Protein AF-A0A9W6NC97-F1 (afdb_monomer)

Mean predicted aligned error: 11.47 Å

Organism: NCBI:txid1282440

Radius of gyration: 18.19 Å; Cα contacts (8 Å, |Δi|>4): 87; chains: 1; bounding box: 51×39×44 Å

Sequence (95 aa):
MSDAPALSPIAAFASWDKDDQGRLKMWPLQAFTTALMNGEAVGLRLEIGAPPKPGEPIPALQIVLRPEQVRELANALAEAEARLADAHFAIVGRA

Nearest PDB structures (foldseek):
  8jx6-assembly1_A  TM=3.577E-01  e=6.485E-01  metagenome
  2jtm-assembly1_A  TM=4.476E-01  e=1.772E+00  Saccharolobus solfataricus
  6cqo-assembly4_H-2  TM=4.243E-01  e=1.994E+00  Saccharomyces cerevisiae S288C
  6g2h-assembly1_A  TM=6.451E-01  e=4.054E+00  Homo sapiens
  6cqo-assembly4_E  TM=3.958E-01  e=2.381E+00  Saccharomyces cerevisiae S288C

pLDDT: mean 78.15, std 15.77, range [43.12, 96.06]

Foldsee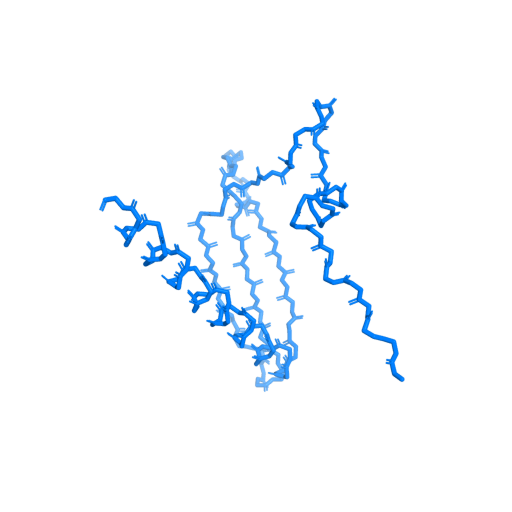k 3Di:
DDDDPDPDVVNVVQPADADPVRHHDDFDFPDWDWDDDPVFKIKIKTFTPDDDDVPDDGDIDIDIGGPVVVVVVVVVVVVVVVVVVVVVVVVVVVD

Secondary structure (DSSP, 8-state):
--------HHHHHHTS-B-TTS-B----EEEEEEEEETTTEEEEEEEE-SPPPTTSPPPEEEEEE-HHHHHHHHHHHHHHHHHHHHHHHHHHTT-

Structure (mmCIF, N/CA/C/O backbone):
data_AF-A0A9W6NC97-F1
#
_entry.id   AF-A0A9W6NC97-F1
#
loop_
_atom_site.group_PDB
_atom_site.id
_atom_site.type_symbol
_atom_site.label_atom_id
_atom_site.label_alt_id
_atom_site.label_comp_id
_atom_site.label_asym_id
_atom_site.label_entity_id
_atom_site.label_seq_id
_atom_site.pdbx_PDB_ins_code
_atom_site.Cartn_x
_atom_site.Cartn_y
_atom_site.Cartn_z
_atom_site.occupancy
_atom_site.B_iso_or_equiv
_atom_site.auth_seq_id
_atom_site.auth_comp_id
_atom_site.auth_asym_id
_atom_site.auth_atom_id
_atom_site.pdbx_PDB_model_num
ATOM 1 N N . MET A 1 1 ? 23.240 -28.626 -4.303 1.00 43.12 1 MET A N 1
ATOM 2 C CA . MET A 1 1 ? 22.314 -27.479 -4.214 1.00 43.12 1 MET A CA 1
ATOM 3 C C . MET A 1 1 ? 22.390 -26.758 -5.544 1.00 43.12 1 MET A C 1
ATOM 5 O O . MET A 1 1 ? 23.470 -26.306 -5.886 1.00 43.12 1 MET A O 1
ATOM 9 N N . SER A 1 2 ? 21.326 -26.801 -6.348 1.00 46.53 2 SER A N 1
ATOM 10 C CA . SER A 1 2 ? 21.279 -26.100 -7.634 1.00 46.53 2 SER A CA 1
ATOM 11 C C . SER A 1 2 ? 20.805 -24.682 -7.346 1.00 46.53 2 SER A C 1
ATOM 13 O O . SER A 1 2 ? 19.672 -24.520 -6.896 1.00 46.53 2 SER A O 1
ATOM 15 N N . ASP A 1 3 ? 21.663 -23.687 -7.557 1.00 48.31 3 ASP A N 1
ATOM 16 C CA . ASP A 1 3 ? 21.230 -22.295 -7.641 1.00 48.31 3 ASP A CA 1
ATOM 17 C C . ASP A 1 3 ? 20.262 -22.193 -8.820 1.00 48.31 3 ASP A C 1
ATOM 19 O O . ASP A 1 3 ? 20.625 -22.453 -9.971 1.00 48.31 3 ASP A O 1
ATOM 23 N N . ALA A 1 4 ? 18.996 -21.893 -8.536 1.00 47.50 4 ALA A N 1
ATOM 24 C CA . ALA A 1 4 ? 18.069 -21.504 -9.584 1.00 47.50 4 ALA A CA 1
ATOM 25 C C . ALA A 1 4 ? 18.595 -20.185 -10.176 1.00 47.50 4 ALA A C 1
ATOM 27 O O . ALA A 1 4 ? 18.860 -19.254 -9.410 1.00 47.50 4 ALA A O 1
ATOM 28 N N . PRO A 1 5 ? 18.792 -20.082 -11.503 1.00 50.03 5 PRO A N 1
ATOM 29 C CA . PRO A 1 5 ? 19.308 -18.860 -12.095 1.00 50.03 5 PRO A CA 1
ATOM 30 C C . PRO A 1 5 ? 18.346 -17.718 -11.774 1.00 50.03 5 PRO A C 1
ATOM 32 O O . PRO A 1 5 ? 17.143 -17.829 -12.024 1.00 50.03 5 PRO A O 1
ATOM 35 N N . ALA A 1 6 ? 18.876 -16.629 -11.210 1.00 60.22 6 ALA A N 1
ATOM 36 C CA . ALA A 1 6 ? 18.122 -15.401 -11.019 1.00 60.22 6 ALA A CA 1
ATOM 37 C C . ALA A 1 6 ? 17.503 -15.017 -12.369 1.00 60.22 6 ALA A C 1
ATOM 39 O O . ALA A 1 6 ? 18.218 -14.790 -13.349 1.00 60.22 6 ALA A O 1
ATOM 40 N N . LEU A 1 7 ? 16.170 -15.024 -12.442 1.00 48.69 7 LEU A N 1
ATOM 41 C CA . LEU A 1 7 ? 15.463 -14.658 -13.660 1.00 48.69 7 LEU A CA 1
ATOM 42 C C . LEU A 1 7 ? 15.887 -13.241 -14.042 1.00 48.69 7 LEU A C 1
ATOM 44 O O . LEU A 1 7 ? 15.836 -12.326 -13.219 1.00 48.69 7 LEU A O 1
ATOM 48 N N . SER A 1 8 ? 16.308 -13.070 -15.297 1.00 48.91 8 SER A N 1
ATOM 49 C CA . SER A 1 8 ? 16.543 -11.742 -15.862 1.00 48.91 8 SER A CA 1
ATOM 50 C C . SER A 1 8 ? 15.324 -10.859 -15.562 1.00 48.91 8 SER A C 1
ATOM 52 O O . SER A 1 8 ? 14.200 -11.350 -15.705 1.00 48.91 8 SER A O 1
ATOM 54 N N . PRO A 1 9 ? 15.494 -9.578 -15.183 1.00 53.56 9 PRO A N 1
ATOM 55 C CA . PRO A 1 9 ? 14.375 -8.674 -14.910 1.00 53.56 9 PRO A CA 1
ATOM 56 C C . PRO A 1 9 ? 13.314 -8.712 -16.019 1.00 53.56 9 PRO A C 1
ATOM 58 O O . PRO A 1 9 ? 12.121 -8.734 -15.748 1.00 53.56 9 PRO A O 1
ATOM 61 N N . ILE A 1 10 ? 13.752 -8.858 -17.273 1.00 54.97 10 ILE A N 1
ATOM 62 C CA . ILE A 1 10 ? 12.904 -8.994 -18.467 1.00 54.97 10 ILE A CA 1
ATOM 63 C C . ILE A 1 10 ? 12.004 -10.243 -18.410 1.00 54.97 10 ILE A C 1
ATOM 65 O O . ILE A 1 10 ? 10.836 -10.179 -18.787 1.00 54.97 10 ILE A O 1
ATOM 69 N N . ALA A 1 11 ? 12.513 -11.371 -17.908 1.00 51.38 11 ALA A N 1
ATOM 70 C CA . ALA A 1 11 ? 11.741 -12.601 -17.736 1.00 51.38 11 ALA A CA 1
ATOM 71 C C . ALA A 1 11 ? 10.722 -12.490 -16.588 1.00 51.38 11 ALA A C 1
ATOM 73 O O . ALA A 1 11 ? 9.638 -13.059 -16.686 1.00 51.38 11 ALA A O 1
ATOM 74 N N . ALA A 1 12 ? 11.022 -11.706 -15.545 1.00 60.50 12 ALA A N 1
ATOM 75 C CA . ALA A 1 12 ? 10.057 -11.382 -14.495 1.00 60.50 12 ALA A CA 1
ATOM 76 C C . ALA A 1 12 ? 8.949 -10.433 -14.995 1.00 60.50 12 ALA A C 1
ATOM 78 O O . ALA A 1 12 ? 7.799 -10.600 -14.610 1.00 60.50 12 ALA A O 1
ATOM 79 N N . PHE A 1 13 ? 9.246 -9.497 -15.906 1.00 60.28 13 PHE A N 1
ATOM 80 C CA . PHE A 1 13 ? 8.236 -8.624 -16.534 1.00 60.28 13 PHE A CA 1
ATOM 81 C C . PHE A 1 13 ? 7.308 -9.358 -17.519 1.00 60.28 13 PHE A C 1
ATOM 83 O O . PHE A 1 13 ? 6.179 -8.924 -17.782 1.00 60.28 13 PHE A O 1
ATOM 90 N N . ALA A 1 14 ? 7.754 -10.481 -18.086 1.00 65.75 14 ALA A N 1
ATOM 91 C CA . ALA A 1 14 ? 6.955 -11.256 -19.030 1.00 65.75 14 ALA A CA 1
ATOM 92 C C . ALA A 1 14 ? 5.674 -11.828 -18.390 1.00 65.75 14 ALA A C 1
ATOM 94 O O . ALA A 1 14 ? 4.654 -11.904 -19.077 1.00 65.75 14 ALA A O 1
ATOM 95 N N . SER A 1 15 ? 5.693 -12.142 -17.088 1.00 69.69 15 SER A N 1
ATOM 96 C CA . SER A 1 15 ? 4.554 -12.713 -16.349 1.00 69.69 15 SER A CA 1
ATOM 97 C C . SER A 1 15 ? 3.548 -11.686 -15.822 1.00 69.69 15 SER A C 1
ATOM 99 O O . SER A 1 15 ? 2.524 -12.075 -15.269 1.00 69.69 15 SER A O 1
ATOM 101 N N . TRP A 1 16 ? 3.821 -10.390 -15.971 1.00 76.94 16 TRP A N 1
ATOM 102 C CA . TRP A 1 16 ? 2.944 -9.339 -15.456 1.00 76.94 16 TRP A CA 1
ATOM 103 C C . TRP A 1 16 ? 1.748 -9.099 -16.378 1.00 76.94 16 TRP A C 1
ATOM 105 O O . TRP A 1 16 ? 1.880 -9.207 -17.605 1.00 76.94 16 TRP A O 1
ATOM 115 N N . ASP A 1 17 ? 0.618 -8.714 -15.776 1.00 76.19 17 ASP A N 1
ATOM 116 C CA . ASP A 1 17 ? -0.628 -8.393 -16.475 1.00 76.19 17 ASP A CA 1
ATOM 117 C C . ASP A 1 17 ? -0.428 -7.270 -17.499 1.00 76.19 17 ASP A C 1
ATOM 119 O O . ASP A 1 17 ? 0.167 -6.220 -17.219 1.00 76.19 17 ASP A O 1
ATOM 123 N N . LYS A 1 18 ? -0.947 -7.503 -18.707 1.00 82.56 18 LYS A N 1
ATOM 124 C CA . LYS A 1 18 ? -0.843 -6.593 -19.849 1.00 82.56 18 LYS A CA 1
ATOM 125 C C . LYS A 1 18 ? -2.225 -6.117 -20.292 1.00 82.56 18 LYS A C 1
ATOM 127 O O . LYS A 1 18 ? -3.218 -6.808 -20.083 1.00 82.56 18 LYS A O 1
ATOM 132 N N . ASP A 1 19 ? -2.288 -4.922 -20.868 1.00 79.31 19 ASP A N 1
ATOM 133 C CA . ASP A 1 19 ? -3.472 -4.439 -21.577 1.00 79.31 19 ASP A CA 1
ATOM 134 C C . ASP A 1 19 ? -3.635 -5.140 -22.938 1.00 79.31 19 ASP A C 1
ATOM 136 O O . ASP A 1 19 ? -2.774 -5.911 -23.371 1.00 79.31 19 ASP A O 1
ATOM 140 N N . ASP A 1 20 ? -4.728 -4.840 -23.641 1.00 83.31 20 ASP A N 1
ATOM 141 C CA . ASP A 1 20 ? -5.043 -5.416 -24.959 1.00 83.31 20 ASP A CA 1
ATOM 142 C C . ASP A 1 20 ? -3.999 -5.065 -26.043 1.00 83.31 20 ASP A C 1
ATOM 144 O O . ASP A 1 20 ? -4.033 -5.602 -27.149 1.00 83.31 20 ASP A O 1
ATOM 148 N N . GLN A 1 21 ? -3.061 -4.161 -25.739 1.00 79.56 21 GLN A N 1
ATOM 149 C CA . GLN A 1 21 ? -1.957 -3.741 -26.603 1.00 79.56 21 GLN A CA 1
ATOM 150 C C . GLN A 1 21 ? -0.604 -4.322 -26.149 1.00 79.56 21 GLN A C 1
ATOM 152 O O . GLN A 1 21 ? 0.437 -3.961 -26.698 1.00 79.56 21 GLN A O 1
ATOM 157 N N . GLY A 1 22 ? -0.596 -5.226 -25.163 1.00 79.25 22 GLY A N 1
ATOM 158 C CA . GLY A 1 22 ? 0.606 -5.897 -24.667 1.00 79.25 22 GLY A CA 1
ATOM 159 C C . GLY A 1 22 ? 1.474 -5.049 -23.731 1.00 79.25 22 GLY A C 1
ATOM 160 O O . GLY A 1 22 ? 2.591 -5.457 -23.406 1.00 79.25 22 GLY A O 1
ATOM 161 N N . ARG A 1 23 ? 0.999 -3.882 -23.280 1.00 75.75 23 ARG A N 1
ATOM 162 C CA . ARG A 1 23 ? 1.724 -3.009 -22.341 1.00 75.75 23 ARG A CA 1
ATOM 163 C C . ARG A 1 23 ? 1.383 -3.380 -20.909 1.00 75.75 23 ARG A C 1
ATOM 165 O O . ARG A 1 23 ? 0.271 -3.817 -20.645 1.00 75.75 23 ARG A O 1
ATOM 172 N N . LEU A 1 24 ? 2.305 -3.160 -19.974 1.00 77.00 24 LEU A N 1
ATOM 173 C CA . LEU A 1 24 ? 2.032 -3.375 -18.551 1.00 77.00 24 LEU A CA 1
ATOM 174 C C . LEU A 1 24 ? 0.801 -2.586 -18.110 1.00 77.00 24 LEU A C 1
ATOM 176 O O . LEU A 1 24 ? 0.723 -1.371 -18.312 1.00 77.00 24 LEU A O 1
ATOM 180 N N . LYS A 1 25 ? -0.140 -3.278 -17.471 1.00 71.75 25 LYS A N 1
ATOM 181 C CA . LYS A 1 25 ? -1.317 -2.638 -16.904 1.00 71.75 25 LYS A CA 1
ATOM 182 C C . LYS A 1 25 ? -0.926 -1.981 -15.586 1.00 71.75 25 LYS A C 1
ATOM 184 O O . LYS A 1 25 ? -0.898 -2.612 -14.535 1.00 71.75 25 LYS A O 1
ATOM 189 N N . MET A 1 26 ? -0.566 -0.707 -15.666 1.00 72.12 26 MET A N 1
ATOM 190 C CA . MET A 1 26 ? -0.227 0.111 -14.508 1.00 72.12 26 MET A CA 1
ATOM 191 C C . MET A 1 26 ? -1.334 1.122 -14.273 1.00 72.12 26 MET A C 1
ATOM 193 O O . MET A 1 26 ? -1.744 1.829 -15.193 1.00 72.12 26 MET A O 1
ATOM 197 N N . TRP A 1 27 ? -1.779 1.223 -13.028 1.00 74.75 27 TRP A N 1
ATOM 198 C CA . TRP A 1 27 ? -2.617 2.330 -12.607 1.00 74.75 27 TRP A CA 1
ATOM 199 C C . TRP A 1 27 ? -1.837 3.205 -11.635 1.00 74.75 27 TRP A C 1
ATOM 201 O O . TRP A 1 27 ? -1.171 2.665 -10.749 1.00 74.75 27 TRP A O 1
ATOM 211 N N . PRO A 1 28 ? -1.911 4.539 -11.770 1.00 79.19 28 PRO A N 1
ATOM 212 C CA . PRO A 1 28 ? -1.305 5.416 -10.785 1.00 79.19 28 PRO A CA 1
ATOM 213 C C . PRO A 1 28 ? -1.983 5.173 -9.438 1.00 79.19 28 PRO A C 1
ATOM 215 O O . PRO A 1 28 ? -3.210 5.129 -9.367 1.00 79.19 28 PRO A O 1
ATOM 218 N N . LEU A 1 29 ? -1.201 5.023 -8.374 1.00 86.25 29 LEU A N 1
ATOM 219 C CA . LEU A 1 29 ? -1.735 5.090 -7.019 1.00 86.25 29 LEU A CA 1
ATOM 220 C C . LEU A 1 29 ? -1.749 6.558 -6.592 1.00 86.25 29 LEU A C 1
ATOM 222 O O . LEU A 1 29 ? -0.740 7.245 -6.739 1.00 86.25 29 LEU A O 1
ATOM 226 N N . GLN A 1 30 ? -2.889 7.049 -6.108 1.00 86.00 30 GLN A N 1
ATOM 227 C CA . GLN A 1 30 ? -3.023 8.440 -5.650 1.00 86.00 30 GLN A CA 1
ATOM 228 C C . GLN A 1 30 ? -2.745 8.586 -4.158 1.00 86.00 30 GLN A C 1
ATOM 230 O O . GLN A 1 30 ? -2.146 9.569 -3.732 1.00 86.00 30 GLN A O 1
ATOM 235 N N . ALA A 1 31 ? -3.176 7.606 -3.369 1.00 88.44 31 ALA A N 1
ATOM 236 C CA . ALA A 1 31 ? -3.032 7.625 -1.925 1.00 88.44 31 ALA A CA 1
ATOM 237 C C . ALA A 1 31 ? -3.051 6.207 -1.353 1.00 88.44 31 ALA A C 1
ATOM 239 O O . ALA A 1 31 ? -3.484 5.250 -2.002 1.00 8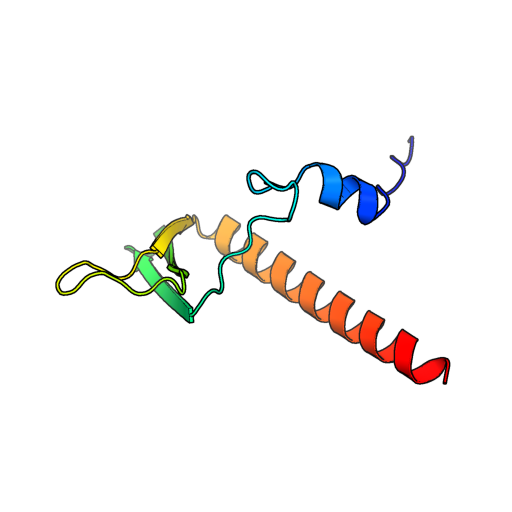8.44 31 ALA A O 1
ATOM 240 N N . PHE A 1 32 ? -2.619 6.089 -0.101 1.00 92.75 32 PHE A N 1
ATOM 241 C CA . PHE A 1 32 ? -2.818 4.892 0.699 1.00 92.75 32 PHE A CA 1
ATOM 242 C C . PHE A 1 32 ? -3.321 5.254 2.097 1.00 92.75 32 PHE A C 1
ATOM 244 O O . PHE A 1 32 ? -3.077 6.347 2.607 1.00 92.75 32 PHE A O 1
ATOM 251 N N . THR A 1 33 ? -4.043 4.335 2.730 1.00 93.12 33 THR A N 1
ATOM 252 C CA . THR A 1 33 ? -4.535 4.484 4.105 1.00 93.12 33 THR A CA 1
ATOM 253 C C . THR A 1 33 ? -4.422 3.156 4.834 1.00 93.12 33 THR A C 1
ATOM 255 O O . THR A 1 33 ? -4.731 2.111 4.259 1.00 93.12 33 THR A O 1
ATOM 258 N N . THR A 1 34 ? -4.009 3.193 6.100 1.00 91.88 34 THR A N 1
ATOM 259 C CA . THR A 1 34 ? -3.973 2.017 6.972 1.00 91.88 34 THR A CA 1
ATOM 260 C C . THR A 1 34 ? -5.012 2.114 8.082 1.00 91.88 34 THR A C 1
ATOM 262 O O . THR A 1 34 ? -5.335 3.199 8.562 1.00 91.88 34 THR A O 1
ATOM 265 N N . ALA A 1 35 ? -5.546 0.967 8.493 1.00 92.69 35 ALA A N 1
ATOM 266 C CA . ALA A 1 35 ? -6.470 0.852 9.614 1.00 92.69 35 ALA A CA 1
ATOM 267 C C . ALA A 1 35 ? -6.063 -0.319 10.510 1.00 92.69 35 ALA A C 1
ATOM 269 O O . ALA A 1 35 ? -5.762 -1.404 10.015 1.00 92.69 35 ALA A O 1
ATOM 270 N N . LEU A 1 36 ? -6.076 -0.114 11.827 1.00 89.44 36 LEU A N 1
ATOM 271 C CA . LEU A 1 36 ? -5.905 -1.192 12.799 1.00 89.44 36 LEU A CA 1
ATOM 272 C C . LEU A 1 36 ? -7.273 -1.792 13.121 1.00 89.44 36 LEU A C 1
ATOM 274 O O . LEU A 1 36 ? -8.194 -1.070 13.497 1.00 89.44 36 LEU A O 1
ATOM 278 N N . MET A 1 37 ? -7.400 -3.109 12.994 1.00 87.50 37 MET A N 1
ATOM 279 C CA . MET A 1 37 ? -8.631 -3.839 13.291 1.00 87.50 37 MET A CA 1
ATOM 280 C C . MET A 1 37 ? -8.406 -4.730 14.509 1.00 87.50 37 MET A C 1
ATOM 282 O O . MET A 1 37 ? -7.684 -5.722 14.426 1.00 87.50 37 MET A O 1
ATOM 286 N N . ASN A 1 38 ? -8.994 -4.341 15.646 1.00 81.94 38 ASN A N 1
ATOM 287 C CA . ASN A 1 38 ? -9.007 -5.079 16.920 1.00 81.94 38 ASN A CA 1
ATOM 288 C C . ASN A 1 38 ? -7.641 -5.600 17.419 1.00 81.94 38 ASN A C 1
ATOM 290 O O . ASN A 1 38 ? -7.590 -6.526 18.217 1.00 81.94 38 ASN A O 1
ATOM 294 N N . GLY A 1 39 ? -6.526 -5.017 16.964 1.00 76.75 39 GLY A N 1
ATOM 295 C CA . GLY A 1 39 ? -5.173 -5.487 17.293 1.00 76.75 39 GLY A CA 1
ATOM 296 C C . GLY A 1 39 ? -4.760 -6.798 16.608 1.00 76.75 39 GLY A C 1
ATOM 297 O O . GLY A 1 39 ? -3.650 -7.269 16.836 1.00 76.75 39 GLY A O 1
ATOM 298 N N . GLU A 1 40 ? -5.613 -7.365 15.754 1.00 84.38 40 GLU A N 1
ATOM 299 C CA . GLU A 1 40 ? -5.412 -8.675 15.122 1.00 84.38 40 GLU A CA 1
ATOM 300 C C . GLU A 1 40 ? -5.072 -8.573 13.634 1.00 84.38 40 GLU A C 1
ATOM 302 O O . GLU A 1 40 ? -4.430 -9.467 13.088 1.00 84.38 40 GLU A O 1
ATOM 307 N N . ALA A 1 41 ? -5.475 -7.489 12.969 1.00 87.44 41 ALA A N 1
ATOM 308 C CA . ALA A 1 41 ? -5.215 -7.286 11.550 1.00 87.44 41 ALA A CA 1
ATOM 309 C C . ALA A 1 41 ? -4.965 -5.815 11.208 1.00 87.44 41 ALA A C 1
ATOM 311 O O . ALA A 1 41 ? -5.388 -4.895 11.915 1.00 87.44 41 ALA A O 1
ATOM 312 N N . VAL A 1 42 ? -4.303 -5.602 10.074 1.00 92.06 42 VAL A N 1
ATOM 313 C CA . VAL A 1 42 ? -4.097 -4.286 9.472 1.00 92.06 42 VAL A CA 1
ATOM 314 C C . VAL A 1 42 ? -4.786 -4.253 8.118 1.00 92.06 42 VAL A C 1
ATOM 316 O O . 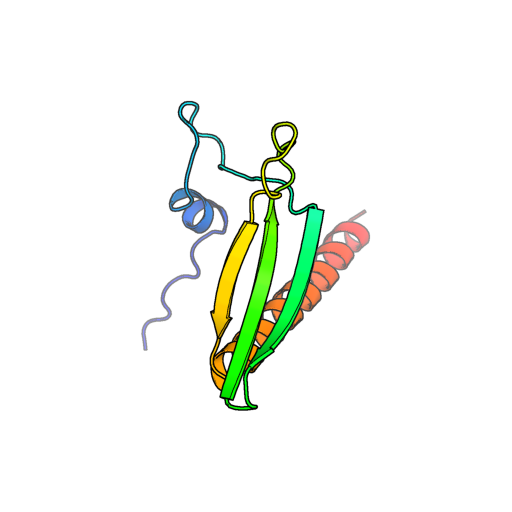VAL A 1 42 ? -4.521 -5.077 7.246 1.00 92.06 42 VAL A O 1
ATOM 319 N N . GLY A 1 43 ? -5.683 -3.291 7.940 1.00 94.00 43 GLY A N 1
ATOM 320 C CA . GLY A 1 43 ? -6.254 -2.958 6.644 1.00 94.00 43 GLY A CA 1
ATOM 321 C C . GLY A 1 43 ? -5.324 -2.009 5.909 1.00 94.00 43 GLY A C 1
ATOM 322 O O . GLY A 1 43 ? -4.896 -1.014 6.487 1.00 94.00 43 GLY A O 1
ATOM 323 N N . LEU A 1 44 ? -5.038 -2.294 4.646 1.00 94.69 44 LEU A N 1
ATOM 324 C CA . LEU A 1 44 ? -4.352 -1.403 3.722 1.00 94.69 44 LEU A CA 1
ATOM 325 C C . LEU A 1 44 ? -5.303 -1.088 2.570 1.00 94.69 44 LEU A C 1
ATOM 327 O O . LEU A 1 44 ? -5.764 -1.988 1.870 1.00 94.69 44 LEU A O 1
ATOM 331 N N . ARG A 1 45 ? -5.591 0.195 2.366 1.00 94.31 45 ARG A N 1
ATOM 332 C CA . ARG A 1 45 ? -6.356 0.691 1.225 1.00 94.31 45 ARG A CA 1
ATOM 333 C C . ARG A 1 45 ? -5.428 1.461 0.296 1.00 94.31 45 ARG A C 1
ATOM 335 O O . ARG A 1 45 ? -4.761 2.382 0.750 1.00 94.31 45 ARG A O 1
ATOM 342 N N . LEU A 1 46 ? -5.414 1.096 -0.982 1.00 92.62 46 LEU A N 1
ATOM 343 C CA . LEU A 1 46 ? -4.637 1.737 -2.044 1.00 92.62 46 LEU A CA 1
ATOM 344 C C . LEU A 1 46 ? -5.604 2.367 -3.047 1.00 92.62 46 LEU A C 1
ATOM 346 O O . LEU A 1 46 ? -6.359 1.652 -3.705 1.00 92.62 46 LEU A O 1
ATOM 350 N N . GLU A 1 47 ? -5.611 3.694 -3.142 1.00 91.19 47 GLU A N 1
ATOM 351 C CA . GLU A 1 47 ? -6.481 4.428 -4.061 1.00 91.19 47 GLU A CA 1
ATOM 352 C C . GLU A 1 47 ? -5.913 4.435 -5.473 1.00 91.19 47 GLU A C 1
ATOM 354 O O . GLU A 1 47 ? -4.766 4.824 -5.702 1.00 91.19 47 GLU A O 1
ATOM 359 N N . ILE A 1 48 ? -6.745 4.032 -6.426 1.00 88.38 48 ILE A N 1
ATOM 360 C CA . ILE A 1 48 ? -6.416 3.985 -7.841 1.00 88.38 48 ILE A CA 1
ATOM 361 C C . ILE A 1 48 ? -6.769 5.332 -8.450 1.00 88.38 48 ILE A C 1
ATOM 363 O O . ILE A 1 48 ? -7.896 5.808 -8.337 1.00 88.38 48 ILE A O 1
ATOM 367 N N . GLY A 1 49 ? -5.815 5.919 -9.159 1.00 79.19 49 GLY A N 1
ATOM 368 C CA . GLY A 1 49 ? -5.913 7.257 -9.704 1.00 79.19 49 GLY A CA 1
ATOM 369 C C . GLY A 1 49 ? -6.766 7.422 -10.951 1.00 79.19 49 GLY A C 1
ATOM 370 O O . GLY A 1 49 ? -6.426 8.217 -11.825 1.00 79.19 49 GLY A O 1
ATOM 371 N N . ALA A 1 50 ? -7.852 6.663 -11.043 1.00 75.50 50 ALA A N 1
ATOM 372 C CA . ALA A 1 50 ? -8.887 6.860 -12.037 1.00 75.50 50 ALA A CA 1
ATOM 373 C C . ALA A 1 50 ? -9.907 7.879 -11.498 1.00 75.50 50 ALA A C 1
ATOM 375 O O . ALA A 1 50 ? -10.291 7.773 -10.331 1.00 75.50 50 ALA A O 1
ATOM 376 N N . PRO A 1 51 ? -10.373 8.848 -12.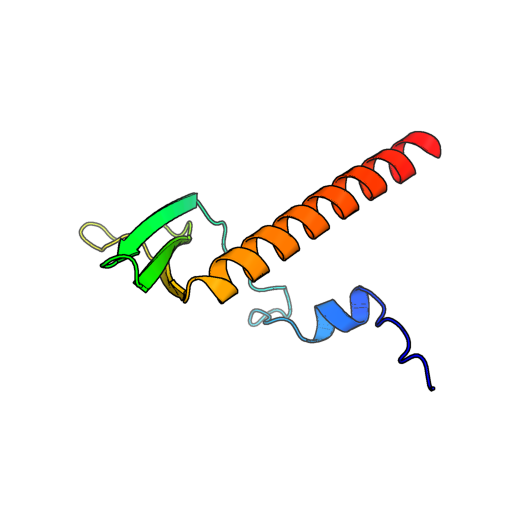309 1.00 67.50 51 PRO A N 1
ATOM 377 C CA . PRO A 1 51 ? -11.422 9.765 -11.884 1.00 67.50 51 PRO A CA 1
ATOM 378 C C . PRO A 1 51 ? -12.667 8.963 -11.469 1.00 67.50 51 PRO A C 1
ATOM 380 O O . PRO A 1 51 ? -13.201 8.226 -12.305 1.00 67.50 51 PRO A O 1
ATOM 383 N N . PRO A 1 52 ? -13.140 9.065 -10.213 1.00 76.12 52 PRO A N 1
ATOM 384 C CA . PRO A 1 52 ? -14.422 8.479 -9.855 1.00 76.12 52 PRO A CA 1
ATOM 385 C C . PRO A 1 52 ? -15.527 9.201 -10.629 1.00 76.12 52 PRO A C 1
ATOM 387 O O . PRO A 1 52 ? -15.429 10.400 -10.914 1.00 76.12 52 PRO A O 1
ATOM 390 N N . LYS A 1 53 ? -16.609 8.494 -10.960 1.00 79.94 53 LYS A N 1
ATOM 391 C CA . LYS A 1 53 ? -17.813 9.180 -11.436 1.00 79.94 53 LYS A CA 1
ATOM 392 C C . LYS A 1 53 ? -18.409 10.011 -10.290 1.00 79.94 53 LYS A C 1
ATOM 394 O O . LYS A 1 53 ? -18.228 9.656 -9.124 1.00 79.94 53 LYS A O 1
ATOM 399 N N . PRO A 1 54 ? -19.137 11.103 -10.583 1.00 82.06 54 PRO A N 1
ATOM 400 C CA . PRO A 1 54 ? -19.773 11.906 -9.544 1.00 82.06 54 PRO A CA 1
ATOM 401 C C . PRO A 1 54 ? -20.656 11.051 -8.625 1.00 82.06 54 PRO A C 1
ATOM 403 O O . PRO A 1 54 ? -21.556 10.361 -9.096 1.00 82.06 54 PRO A O 1
ATOM 406 N N . GLY A 1 55 ? -20.388 11.102 -7.318 1.00 85.19 55 GLY A N 1
ATOM 407 C CA . GLY A 1 55 ? -21.120 10.335 -6.304 1.00 85.19 55 GLY A CA 1
ATOM 408 C C . GLY A 1 55 ? -20.660 8.885 -6.115 1.00 85.19 55 GLY A C 1
ATOM 409 O O . GLY A 1 55 ? -21.153 8.223 -5.205 1.00 85.19 55 GLY A O 1
ATOM 410 N N . GLU A 1 56 ? -19.712 8.391 -6.916 1.00 85.44 56 GLU A N 1
ATOM 411 C CA . GLU A 1 56 ? -19.112 7.071 -6.716 1.00 85.44 56 GLU A CA 1
ATOM 412 C C . GLU A 1 56 ? -17.894 7.148 -5.778 1.00 85.44 56 GLU A C 1
ATOM 414 O O . GLU A 1 56 ? -17.172 8.151 -5.760 1.00 85.44 56 GLU A O 1
ATOM 419 N N . PRO A 1 57 ? -17.638 6.094 -4.986 1.00 82.38 57 PRO A N 1
ATOM 420 C CA . PRO A 1 57 ? -16.428 6.015 -4.182 1.00 82.38 57 PRO A CA 1
ATOM 421 C C . PRO A 1 57 ? -15.181 5.966 -5.073 1.00 82.38 57 PRO A C 1
ATOM 423 O O . PRO A 1 57 ? -15.197 5.394 -6.164 1.00 82.38 57 PRO A O 1
ATOM 426 N N . ILE A 1 58 ? -14.071 6.515 -4.571 1.00 84.88 58 ILE A N 1
ATOM 427 C CA . ILE A 1 58 ? -12.765 6.403 -5.230 1.00 84.88 58 ILE A CA 1
ATOM 428 C C . ILE A 1 58 ? -12.409 4.913 -5.367 1.00 84.88 58 ILE A C 1
ATOM 430 O O . ILE A 1 58 ? -12.362 4.218 -4.336 1.00 84.88 58 ILE A O 1
ATOM 434 N N . PRO A 1 59 ? -12.136 4.416 -6.593 1.00 88.12 59 PRO A N 1
ATOM 435 C CA . PRO A 1 59 ? -11.728 3.036 -6.807 1.00 88.12 59 PRO A CA 1
ATOM 436 C C . PRO A 1 59 ? -10.478 2.723 -5.989 1.00 88.12 59 PRO A C 1
ATOM 438 O O . PRO A 1 59 ? -9.495 3.460 -6.030 1.00 88.12 59 PRO A O 1
ATOM 441 N N . ALA A 1 60 ? -10.509 1.637 -5.225 1.00 90.44 60 ALA A N 1
ATOM 442 C CA . ALA A 1 60 ? -9.396 1.273 -4.365 1.00 90.44 60 ALA A CA 1
ATOM 443 C C . ALA A 1 60 ? -9.265 -0.239 -4.221 1.00 90.44 60 ALA A C 1
ATOM 445 O O . ALA A 1 60 ? -10.264 -0.953 -4.137 1.00 90.44 60 ALA A O 1
ATOM 446 N N . LEU A 1 61 ? -8.022 -0.704 -4.125 1.00 89.81 61 LEU A N 1
ATOM 447 C CA . LEU A 1 61 ? -7.712 -2.048 -3.660 1.00 89.81 61 LEU A CA 1
ATOM 448 C C . LEU A 1 61 ? -7.679 -2.031 -2.129 1.00 89.81 61 LEU A C 1
ATOM 450 O O . LEU A 1 61 ? -6.981 -1.213 -1.530 1.00 89.81 61 LEU A O 1
ATOM 454 N N . GLN A 1 62 ? -8.437 -2.923 -1.498 1.00 93.00 62 GLN A N 1
ATOM 455 C CA . GLN A 1 62 ? -8.445 -3.103 -0.049 1.00 93.00 62 GLN A CA 1
ATOM 456 C C . GLN A 1 62 ? -7.872 -4.475 0.292 1.00 93.00 62 GLN A C 1
ATOM 458 O O . GLN A 1 62 ? -8.321 -5.490 -0.235 1.00 93.00 62 GLN A O 1
ATOM 463 N N . ILE A 1 63 ? -6.875 -4.494 1.169 1.00 93.81 63 ILE A N 1
ATOM 464 C CA . ILE A 1 63 ? -6.160 -5.694 1.593 1.00 93.81 63 ILE A CA 1
ATOM 465 C C . ILE A 1 63 ? -6.251 -5.776 3.113 1.00 93.81 63 ILE A C 1
ATOM 467 O O . ILE A 1 63 ? -6.037 -4.781 3.804 1.00 93.81 63 ILE A O 1
ATOM 471 N N . VAL A 1 64 ? -6.548 -6.962 3.637 1.00 94.81 64 VAL A N 1
ATOM 472 C CA . VAL A 1 64 ? -6.463 -7.255 5.071 1.00 94.81 64 VAL A CA 1
ATOM 473 C C . VAL A 1 64 ? -5.247 -8.139 5.298 1.00 94.81 64 VAL A C 1
ATOM 475 O O . VAL A 1 64 ? -5.115 -9.189 4.672 1.00 94.81 64 VAL A O 1
ATOM 478 N N . LEU A 1 65 ? -4.354 -7.698 6.175 1.00 94.06 65 LEU A N 1
ATOM 479 C CA . LEU A 1 65 ? -3.090 -8.355 6.473 1.00 94.06 65 LEU A CA 1
ATOM 480 C C . LEU A 1 65 ? -3.057 -8.780 7.937 1.00 94.06 65 LEU A C 1
ATOM 482 O O . LEU A 1 65 ? -3.436 -8.014 8.826 1.00 94.06 65 LEU A O 1
ATOM 486 N N . ARG A 1 66 ? -2.549 -9.984 8.194 1.00 94.62 66 ARG A N 1
ATOM 487 C CA . ARG A 1 66 ? -2.175 -10.412 9.547 1.00 94.62 66 ARG A CA 1
ATOM 488 C C . ARG A 1 66 ? -0.861 -9.739 9.975 1.00 94.62 66 ARG A C 1
ATOM 490 O O . ARG A 1 66 ? -0.105 -9.290 9.107 1.00 94.62 66 ARG A O 1
ATOM 497 N N . PRO A 1 67 ? -0.546 -9.657 11.280 1.00 89.88 67 PRO A N 1
ATOM 498 C CA . PRO A 1 67 ? 0.593 -8.883 11.769 1.00 89.88 67 PRO A CA 1
ATOM 499 C C . PRO A 1 67 ? 1.940 -9.326 11.189 1.00 89.88 67 PRO A C 1
ATOM 501 O O . PRO A 1 67 ? 2.807 -8.489 10.948 1.00 89.88 67 PRO A O 1
ATOM 504 N N . GLU A 1 68 ? 2.132 -10.619 10.937 1.00 93.12 68 GLU A N 1
ATOM 505 C CA . GLU A 1 68 ? 3.338 -11.141 10.296 1.00 93.12 68 GLU A CA 1
ATOM 506 C C . GLU A 1 68 ? 3.455 -10.699 8.831 1.00 93.12 68 GLU A C 1
ATOM 508 O O . GLU A 1 68 ? 4.524 -10.266 8.410 1.00 93.12 68 GLU A O 1
ATOM 513 N N . GLN A 1 69 ? 2.341 -10.668 8.094 1.00 94.44 69 GLN A N 1
ATOM 514 C CA . GLN A 1 69 ? 2.314 -10.235 6.693 1.00 94.44 69 GLN A CA 1
ATOM 515 C C . GLN A 1 69 ? 2.610 -8.736 6.559 1.00 94.44 69 GLN A C 1
ATOM 517 O O . GLN A 1 69 ? 3.219 -8.304 5.585 1.00 94.44 69 GLN A O 1
ATOM 522 N N . VAL A 1 70 ? 2.223 -7.931 7.555 1.00 91.88 70 VAL A N 1
ATOM 523 C CA . VAL A 1 70 ? 2.581 -6.504 7.614 1.00 91.88 70 VAL A CA 1
ATOM 524 C C . VAL A 1 70 ? 4.091 -6.329 7.753 1.00 91.88 70 VAL A C 1
ATOM 526 O O . VAL A 1 70 ? 4.671 -5.476 7.085 1.00 91.88 70 VAL A O 1
ATOM 529 N N . ARG A 1 71 ? 4.740 -7.143 8.595 1.00 92.38 71 ARG A N 1
ATOM 530 C CA . ARG A 1 71 ? 6.201 -7.104 8.764 1.00 92.38 71 ARG A CA 1
ATOM 531 C C . ARG A 1 71 ? 6.913 -7.547 7.491 1.00 92.38 71 ARG A C 1
ATOM 533 O O . ARG A 1 71 ? 7.862 -6.893 7.077 1.00 92.38 71 ARG A O 1
ATOM 540 N N . GLU A 1 72 ? 6.442 -8.620 6.861 1.00 95.69 72 GLU A N 1
ATOM 541 C CA . GLU A 1 72 ? 6.981 -9.100 5.583 1.00 95.69 72 GLU A CA 1
ATOM 542 C C . GLU A 1 72 ? 6.864 -8.036 4.487 1.00 95.69 72 GLU A C 1
ATOM 544 O O . GLU A 1 72 ? 7.846 -7.759 3.800 1.00 95.69 72 GLU A O 1
ATOM 549 N N . LEU A 1 73 ? 5.704 -7.377 4.375 1.00 93.25 73 LEU A N 1
ATOM 550 C CA . LEU A 1 73 ? 5.500 -6.284 3.426 1.00 93.25 73 LEU A CA 1
ATOM 551 C C . LEU A 1 73 ? 6.446 -5.108 3.700 1.00 93.25 73 LEU A C 1
ATOM 553 O O . LEU A 1 73 ? 7.072 -4.602 2.772 1.00 93.25 73 LEU A O 1
ATOM 557 N N . ALA A 1 74 ? 6.583 -4.688 4.961 1.00 93.06 74 ALA A N 1
ATOM 558 C CA . ALA A 1 74 ? 7.493 -3.607 5.333 1.00 93.06 74 ALA A CA 1
ATOM 559 C C . ALA A 1 74 ? 8.953 -3.936 4.978 1.00 93.06 74 ALA A C 1
ATOM 561 O O . ALA A 1 74 ? 9.649 -3.099 4.407 1.00 93.06 74 ALA A O 1
ATOM 562 N N . ASN A 1 75 ? 9.395 -5.168 5.246 1.00 96.06 75 ASN A N 1
ATOM 563 C CA . ASN A 1 75 ? 10.743 -5.623 4.908 1.00 96.06 75 ASN A CA 1
ATOM 564 C C . ASN A 1 75 ? 10.979 -5.636 3.393 1.00 96.06 75 ASN A C 1
ATOM 566 O O . ASN A 1 75 ? 12.012 -5.157 2.934 1.00 96.06 75 ASN A O 1
ATOM 570 N N . ALA A 1 76 ? 10.017 -6.136 2.614 1.00 94.50 76 ALA A N 1
ATOM 571 C CA . ALA A 1 76 ? 10.123 -6.168 1.157 1.00 94.50 76 ALA A CA 1
ATOM 572 C C . ALA A 1 76 ? 10.201 -4.755 0.552 1.00 94.50 76 ALA A C 1
ATOM 574 O O . ALA A 1 76 ? 10.979 -4.520 -0.373 1.00 94.50 76 ALA A O 1
ATOM 575 N N . LEU A 1 77 ? 9.431 -3.800 1.087 1.00 93.44 77 LEU A N 1
ATOM 576 C CA . LEU A 1 77 ? 9.486 -2.400 0.656 1.00 93.44 77 LEU A CA 1
ATOM 577 C C . LEU A 1 77 ? 10.827 -1.743 1.011 1.00 93.44 77 LEU A C 1
ATOM 579 O O . LEU A 1 77 ? 11.402 -1.064 0.164 1.00 93.44 77 LEU A O 1
ATOM 583 N N . ALA A 1 78 ? 11.354 -1.990 2.214 1.00 93.50 78 ALA A N 1
ATOM 584 C CA . ALA A 1 78 ? 12.667 -1.491 2.624 1.00 93.50 78 ALA A CA 1
ATOM 585 C C . ALA A 1 78 ? 13.804 -2.076 1.766 1.00 93.50 78 ALA A C 1
ATOM 587 O O . ALA A 1 78 ? 14.727 -1.363 1.376 1.00 93.50 78 ALA A O 1
ATOM 588 N N . GLU A 1 79 ? 13.731 -3.363 1.416 1.00 91.38 79 GLU A N 1
ATOM 589 C CA . GLU A 1 79 ? 14.699 -3.980 0.506 1.00 91.38 79 GLU A CA 1
ATOM 590 C C . GLU A 1 79 ? 14.621 -3.367 -0.901 1.00 91.38 79 GLU A C 1
ATOM 592 O O . GLU A 1 79 ? 15.653 -3.090 -1.516 1.00 91.38 79 GLU A O 1
ATOM 597 N N . ALA A 1 80 ? 13.410 -3.125 -1.414 1.00 85.88 80 ALA A N 1
ATOM 598 C CA . ALA A 1 80 ? 13.221 -2.471 -2.704 1.00 85.88 80 ALA A CA 1
ATOM 599 C C . ALA A 1 80 ? 13.806 -1.048 -2.714 1.00 85.88 80 ALA A C 1
ATOM 601 O O . ALA A 1 80 ? 14.482 -0.679 -3.674 1.00 85.88 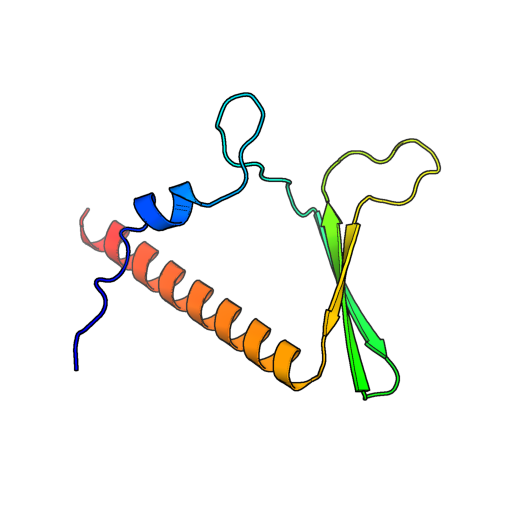80 ALA A O 1
ATOM 602 N N . GLU A 1 81 ? 13.600 -0.274 -1.644 1.00 89.50 81 GLU A N 1
ATOM 603 C CA . GLU A 1 81 ? 14.202 1.052 -1.465 1.00 89.50 81 GLU A CA 1
ATOM 604 C C . GLU A 1 81 ? 15.734 0.985 -1.476 1.00 89.50 81 GLU A C 1
ATOM 606 O O . GLU A 1 81 ? 16.371 1.712 -2.240 1.00 89.50 81 GLU A O 1
ATOM 611 N N . ALA A 1 82 ? 16.329 0.078 -0.694 1.00 91.38 82 ALA A N 1
ATOM 612 C CA . ALA A 1 82 ? 17.780 -0.092 -0.641 1.00 91.38 82 ALA A CA 1
ATOM 613 C C . ALA A 1 82 ? 18.363 -0.419 -2.027 1.00 91.38 82 ALA A C 1
ATOM 615 O O . ALA A 1 82 ? 19.309 0.222 -2.481 1.00 91.38 82 ALA A O 1
ATOM 6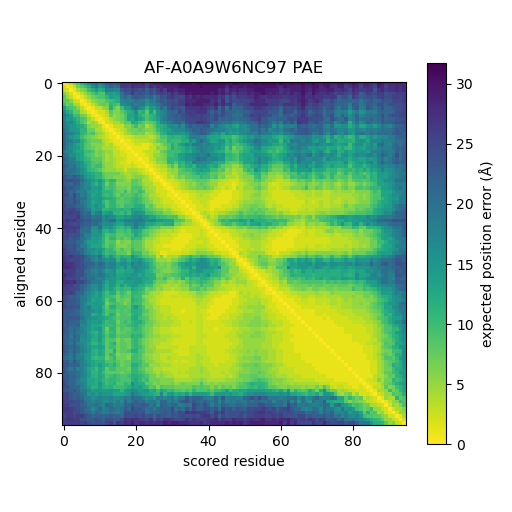16 N N . ARG A 1 83 ? 17.736 -1.353 -2.755 1.00 81.62 83 ARG A N 1
ATOM 617 C CA . ARG A 1 83 ? 18.147 -1.720 -4.120 1.00 81.62 83 ARG A CA 1
ATOM 618 C C . ARG A 1 83 ? 18.017 -0.556 -5.107 1.00 81.62 83 ARG A C 1
ATOM 620 O O . ARG A 1 83 ? 18.849 -0.432 -6.005 1.00 81.62 83 ARG A O 1
ATOM 627 N N . LEU A 1 84 ? 16.987 0.282 -4.972 1.00 77.94 84 LEU A N 1
ATOM 628 C CA . LEU A 1 84 ? 16.813 1.479 -5.802 1.00 77.94 84 LEU A CA 1
ATOM 629 C C . LEU A 1 84 ? 17.900 2.522 -5.522 1.00 77.94 84 LEU A C 1
ATOM 631 O O . LEU A 1 84 ? 18.459 3.079 -6.468 1.00 77.94 84 LEU A O 1
ATOM 635 N N . ALA A 1 85 ? 18.226 2.753 -4.249 1.00 81.25 85 ALA A N 1
ATOM 636 C CA . ALA A 1 85 ? 19.305 3.652 -3.859 1.00 81.25 85 ALA A CA 1
ATOM 637 C C . ALA A 1 85 ? 20.645 3.189 -4.452 1.00 81.25 85 ALA A C 1
ATOM 639 O O . ALA A 1 85 ? 21.309 3.961 -5.146 1.00 81.25 85 ALA A O 1
ATOM 640 N N . ASP A 1 86 ? 20.991 1.912 -4.283 1.00 75.12 86 ASP A N 1
ATOM 641 C CA . ASP A 1 86 ? 22.220 1.326 -4.831 1.00 75.12 86 ASP A CA 1
ATOM 642 C C . ASP A 1 86 ? 22.290 1.444 -6.363 1.00 75.12 86 ASP A C 1
ATOM 644 O O . ASP A 1 86 ? 23.327 1.811 -6.928 1.00 75.12 86 ASP A O 1
ATOM 648 N N . ALA A 1 87 ? 21.174 1.191 -7.057 1.00 70.38 87 ALA A N 1
ATOM 649 C CA . ALA A 1 87 ? 21.089 1.328 -8.509 1.00 70.38 87 ALA A CA 1
ATOM 650 C C . ALA A 1 87 ? 21.298 2.780 -8.978 1.00 70.38 87 ALA A C 1
ATOM 652 O O . ALA A 1 87 ? 21.971 3.009 -9.987 1.00 70.38 87 ALA A O 1
ATOM 653 N N . HIS A 1 88 ? 20.769 3.766 -8.249 1.00 60.78 88 HIS A N 1
ATOM 654 C CA . HIS A 1 88 ? 20.964 5.183 -8.563 1.00 60.78 88 HIS A CA 1
ATOM 655 C C . HIS A 1 88 ? 22.437 5.608 -8.432 1.00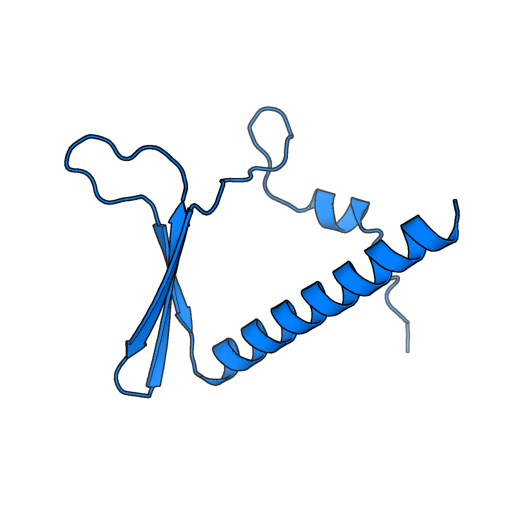 60.78 88 HIS A C 1
ATOM 657 O O . HIS A 1 88 ? 22.939 6.334 -9.293 1.00 60.78 88 HIS A O 1
ATOM 663 N N . PHE A 1 89 ? 23.168 5.114 -7.428 1.00 52.94 89 PHE A N 1
ATOM 664 C CA . PHE A 1 89 ? 24.597 5.420 -7.278 1.00 52.94 89 PHE A CA 1
ATOM 665 C C . PHE A 1 89 ? 25.471 4.758 -8.354 1.00 52.94 89 PHE A C 1
ATOM 667 O O . PHE A 1 89 ? 26.442 5.362 -8.817 1.00 52.94 89 PHE A O 1
ATOM 674 N N . ALA A 1 90 ? 25.105 3.562 -8.822 1.00 56.28 90 ALA A N 1
ATOM 675 C CA . ALA A 1 90 ? 25.822 2.872 -9.896 1.00 56.28 90 ALA A CA 1
ATOM 676 C C . ALA A 1 90 ? 25.716 3.581 -11.263 1.00 56.28 90 ALA A C 1
ATOM 678 O O . ALA A 1 90 ? 26.627 3.470 -12.086 1.00 56.28 90 ALA A O 1
ATOM 679 N N . ILE A 1 91 ? 24.622 4.312 -11.511 1.00 53.44 91 ILE A N 1
ATOM 680 C CA . ILE A 1 91 ? 24.413 5.079 -12.749 1.00 53.44 91 ILE A CA 1
ATOM 681 C C . ILE A 1 91 ? 25.225 6.383 -12.733 1.00 53.44 91 ILE A C 1
ATOM 683 O O . ILE A 1 91 ? 25.819 6.739 -13.747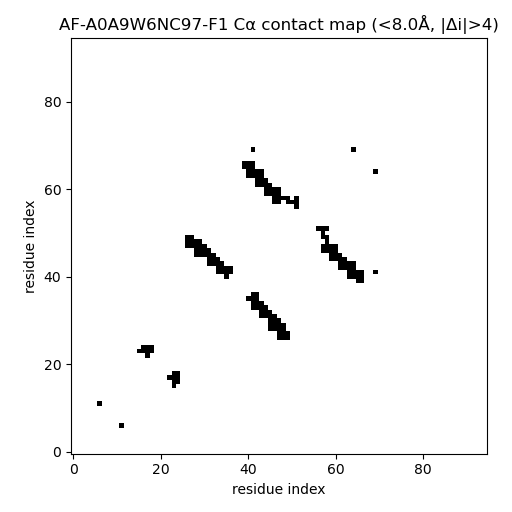 1.00 53.44 91 ILE A O 1
ATOM 687 N N . VAL A 1 92 ? 25.309 7.065 -11.587 1.00 56.00 92 VAL A N 1
ATOM 688 C CA . VAL A 1 92 ? 26.054 8.332 -11.456 1.00 56.00 92 VAL A CA 1
ATOM 689 C C . VAL A 1 92 ? 27.574 8.113 -11.454 1.00 56.00 92 VAL A C 1
ATOM 691 O O . VAL A 1 92 ? 28.303 8.930 -12.002 1.00 56.00 92 VAL A O 1
ATOM 694 N N . GLY A 1 93 ? 28.070 6.997 -10.910 1.00 47.56 93 GLY A N 1
ATOM 695 C CA . GLY A 1 93 ? 29.509 6.687 -10.860 1.00 47.56 93 GLY A CA 1
ATOM 696 C C . GLY A 1 93 ? 30.139 6.188 -12.170 1.00 47.56 93 GLY A C 1
ATOM 697 O O . GLY A 1 93 ? 31.330 5.881 -12.187 1.00 47.56 93 GLY A O 1
ATOM 698 N N . ARG A 1 94 ? 29.359 6.055 -13.252 1.00 47.81 94 ARG A N 1
ATOM 699 C CA . ARG A 1 94 ? 29.839 5.668 -14.594 1.00 47.81 94 ARG A CA 1
ATOM 700 C C . ARG A 1 94 ? 29.885 6.831 -15.596 1.00 47.81 94 ARG A C 1
ATOM 702 O O . ARG A 1 94 ? 30.229 6.581 -16.752 1.00 47.81 94 ARG A O 1
ATOM 709 N N . ALA A 1 95 ? 29.513 8.041 -15.176 1.00 44.03 95 ALA A N 1
ATOM 710 C CA . ALA A 1 95 ? 29.584 9.258 -15.987 1.00 44.03 95 ALA A CA 1
ATOM 711 C C . ALA A 1 95 ? 30.954 9.939 -15.873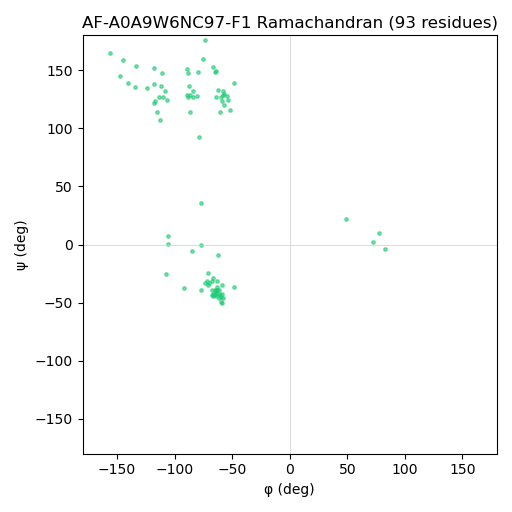 1.00 44.03 95 ALA A C 1
ATOM 713 O O . ALA A 1 95 ? 31.525 9.933 -14.759 1.00 44.03 95 ALA A O 1
#

Solvent-accessible surface area (backbone atoms only — not comparable to full-atom values): 5874 Å² total; per-residue (Å²): 135,82,81,74,76,79,69,53,71,69,62,60,57,67,76,52,65,53,43,101,83,70,43,75,67,77,74,57,70,72,50,74,50,77,43,83,44,95,90,61,34,37,37,41,36,40,30,40,62,58,86,51,58,93,93,50,72,71,48,58,53,76,45,81,32,47,67,67,56,50,51,52,52,53,51,53,51,50,51,52,50,52,53,50,53,54,52,53,53,60,60,62,74,72,112